Protein AF-A0A2E7MNG6-F1 (afdb_monomer)

pLDDT: mean 77.56, std 17.59, range [36.97, 96.69]

Secondary structure (DSSP, 8-state):
---PPPEEEEEEETTEEEEEEEEEEEEEETTEEEEEEEEEETTSPEEEEEEEEETTTTEEEEEEEEE-

Mean predicted aligned error: 7.6 Å

Foldseek 3Di:
DDDFDFDWDWDADPVGIKTWGWGKDWDQDPQKIWMWIWTQIPVRKIKIKIWIARPVVRDIDIDIDIDD

Solvent-accessible surface area (backbone atoms only — not comparable to full-atom values): 4138 Å² total; per-residue (Å²): 134,87,84,84,72,88,53,84,53,84,46,81,50,103,89,47,85,45,49,33,53,43,57,67,53,74,48,77,56,98,70,31,40,40,36,41,36,43,28,46,32,80,88,74,47,36,39,40,37,43,38,39,37,27,76,89,80,66,49,73,48,78,48,80,43,80,58,130

Radius of gyration: 13.57 Å; Cα contacts (8 Å, |Δi|>4): 130; chains: 1; bounding box: 41×19×33 Å

Sequence (68 aa):
MEETLEVEKVGFWNGGMVSGEGNGYWDLVDGVITIRFISVISNGMVSFEVAKFTPRTREMSLEIYKIK

Nearest PDB structures (foldseek):
  3wa2-assembly1_X  TM=6.773E-01  e=3.449E+00  Arthrobacter globiformis
  2cwt-assembly1_B  TM=6.957E-01  e=4.488E+00  Arthrobacter globiformis
  1ui7-assembly1_B  TM=6.897E-01  e=4.257E+00  Arthrobacter globiformis
  7wir-assembly1_A  TM=6.757E-01  e=4.039E+00  Arthrobacter globiformis
  5kew-assembly3_F  TM=6.314E-01  e=8.441E+00  Vibrio parahaemolyticus RIMD 2210633

Structure (mmCIF, N/CA/C/O backbone):
data_AF-A0A2E7MNG6-F1
#
_entry.id   AF-A0A2E7MNG6-F1
#
loop_
_atom_site.group_PDB
_atom_site.id
_atom_site.type_symbol
_atom_site.label_atom_id
_atom_site.label_alt_id
_atom_site.label_comp_id
_atom_site.label_asym_id
_atom_site.label_entity_id
_atom_site.label_seq_id
_atom_site.pdbx_PDB_ins_code
_atom_site.Cartn_x
_atom_site.Cartn_y
_atom_site.Cartn_z
_atom_site.occupancy
_atom_site.B_iso_or_equiv
_atom_site.auth_seq_id
_atom_site.auth_comp_id
_atom_site.auth_asym_id
_atom_site.auth_atom_id
_atom_site.pdbx_PDB_model_num
ATOM 1 N N . MET A 1 1 ? -22.064 8.284 -9.402 1.00 36.97 1 MET A N 1
ATOM 2 C CA . MET A 1 1 ? -20.920 9.048 -9.932 1.00 36.97 1 MET A CA 1
ATOM 3 C C . MET A 1 1 ? -19.726 8.614 -9.112 1.00 36.97 1 MET A C 1
ATOM 5 O O . MET A 1 1 ? -19.783 8.784 -7.903 1.00 36.97 1 MET A O 1
ATOM 9 N N . GLU A 1 2 ? -18.743 7.956 -9.720 1.00 39.81 2 GLU A N 1
ATOM 10 C CA . GLU A 1 2 ? -17.438 7.745 -9.084 1.00 39.81 2 GLU A CA 1
ATOM 11 C C . GLU A 1 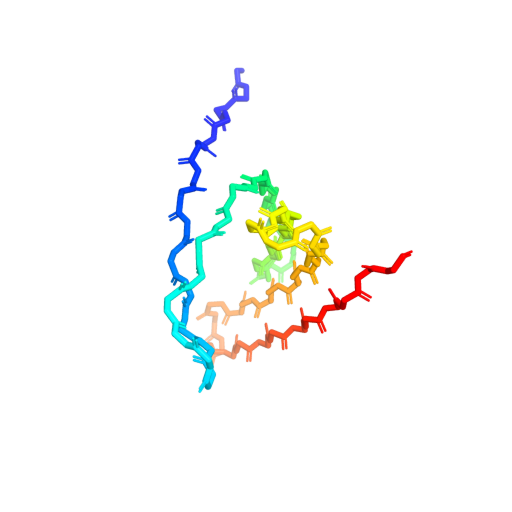2 ? -16.648 9.049 -9.232 1.00 39.81 2 GLU A C 1
ATOM 13 O O . GLU A 1 2 ? -16.465 9.530 -10.348 1.00 39.81 2 GLU A O 1
ATOM 18 N N . GLU A 1 3 ? -16.249 9.660 -8.117 1.00 39.75 3 GLU A N 1
ATOM 19 C CA . GLU A 1 3 ? -15.286 10.761 -8.131 1.00 39.75 3 GLU A CA 1
ATOM 20 C C . GLU A 1 3 ? -13.881 10.163 -8.235 1.00 39.75 3 GLU A C 1
ATOM 22 O O . GLU A 1 3 ? -13.357 9.590 -7.280 1.00 39.75 3 GLU A O 1
ATOM 27 N N . THR A 1 4 ? -13.266 10.276 -9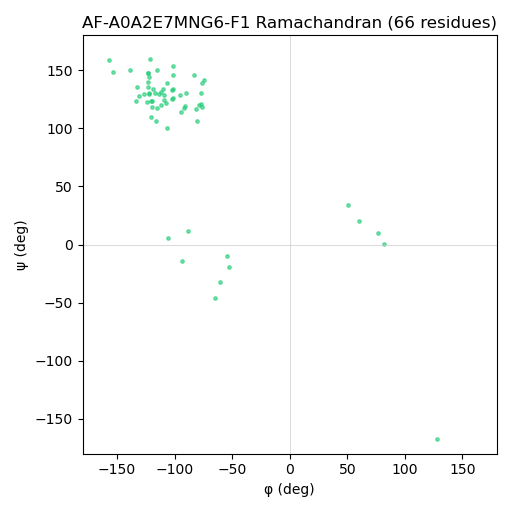.410 1.00 41.88 4 THR A N 1
ATOM 28 C CA . THR A 1 4 ? -11.827 10.056 -9.582 1.00 41.88 4 THR A CA 1
ATOM 29 C C . THR A 1 4 ? -11.073 11.266 -9.044 1.00 41.88 4 THR A C 1
ATOM 31 O O . THR A 1 4 ? -11.242 12.379 -9.539 1.00 41.88 4 THR A O 1
ATOM 34 N N . LEU A 1 5 ? -10.248 11.044 -8.022 1.00 47.28 5 LEU A N 1
ATOM 35 C CA . LEU A 1 5 ? -9.355 12.051 -7.455 1.00 47.28 5 LEU A CA 1
ATOM 36 C C . LEU A 1 5 ? -7.998 11.952 -8.169 1.00 47.28 5 LEU A C 1
ATOM 38 O O . LEU A 1 5 ? -7.337 10.918 -8.078 1.00 47.28 5 LEU A O 1
ATOM 42 N N . GLU A 1 6 ? -7.579 13.003 -8.874 1.00 52.25 6 GLU A N 1
ATOM 43 C CA . GLU A 1 6 ? -6.212 13.098 -9.403 1.00 52.25 6 GLU A CA 1
ATOM 44 C C . GLU A 1 6 ? -5.261 13.478 -8.259 1.00 52.25 6 GLU A C 1
ATOM 46 O O . GLU A 1 6 ? -5.451 14.493 -7.586 1.00 52.25 6 GLU A O 1
ATOM 51 N N . VAL A 1 7 ? -4.260 12.633 -7.995 1.00 50.06 7 VAL A N 1
ATOM 52 C CA . VAL A 1 7 ? -3.293 12.824 -6.905 1.00 50.06 7 VAL A CA 1
ATOM 53 C C . VAL A 1 7 ? -1.889 12.929 -7.494 1.00 50.06 7 VAL A C 1
ATOM 55 O O . VAL A 1 7 ? -1.381 11.972 -8.074 1.00 50.06 7 VAL A O 1
ATOM 58 N N . GLU A 1 8 ? -1.235 14.071 -7.292 1.00 52.41 8 GLU A N 1
ATOM 59 C CA . GLU A 1 8 ? 0.179 14.278 -7.623 1.00 52.41 8 GLU A CA 1
ATOM 60 C C . GLU A 1 8 ? 1.048 14.030 -6.374 1.00 52.41 8 GLU A C 1
ATOM 62 O O . GLU A 1 8 ? 0.774 14.576 -5.301 1.00 52.41 8 GLU A O 1
ATOM 67 N N . LYS A 1 9 ? 2.093 13.190 -6.477 1.00 55.09 9 LYS A N 1
ATOM 68 C CA . LYS A 1 9 ? 3.003 12.876 -5.357 1.00 55.09 9 LYS A CA 1
ATOM 69 C C . LYS A 1 9 ? 4.449 13.216 -5.710 1.00 55.09 9 LYS A C 1
ATOM 71 O O . LYS A 1 9 ? 4.994 12.752 -6.709 1.00 55.09 9 LYS A O 1
ATOM 76 N N . VAL A 1 10 ? 5.103 13.962 -4.820 1.00 52.97 10 VAL A N 1
ATOM 77 C CA . VAL A 1 10 ? 6.540 14.264 -4.893 1.00 52.97 10 VAL A CA 1
ATOM 78 C C . VAL A 1 10 ? 7.296 13.361 -3.918 1.00 52.97 10 VAL A C 1
ATOM 80 O O . VAL A 1 10 ? 6.973 13.316 -2.730 1.00 52.97 10 VAL A O 1
ATOM 83 N N . GLY A 1 11 ? 8.301 12.632 -4.413 1.00 54.78 11 GLY A N 1
ATOM 84 C CA . GLY A 1 11 ? 9.192 11.795 -3.609 1.00 54.78 11 GLY A CA 1
ATOM 85 C C . GLY A 1 11 ? 10.641 12.289 -3.641 1.00 54.78 11 GLY A C 1
ATOM 86 O O . GLY A 1 11 ? 11.108 12.857 -4.630 1.00 54.78 11 GLY A O 1
ATOM 87 N N . PHE A 1 12 ? 11.381 12.041 -2.561 1.00 49.47 12 PHE A N 1
ATOM 88 C CA . PHE A 1 12 ? 12.817 12.318 -2.479 1.00 49.47 12 PHE A CA 1
ATOM 89 C C . PHE A 1 12 ? 13.591 10.993 -2.477 1.00 49.47 12 PHE A C 1
ATOM 91 O O . PHE A 1 12 ? 13.294 10.105 -1.679 1.00 49.47 12 PHE A O 1
ATOM 98 N N . TRP A 1 13 ? 14.584 10.851 -3.358 1.00 53.12 13 TRP A N 1
ATOM 99 C CA . TRP A 1 13 ? 15.530 9.725 -3.374 1.00 53.12 13 TRP A CA 1
ATOM 100 C C . TRP A 1 13 ? 16.963 10.259 -3.228 1.0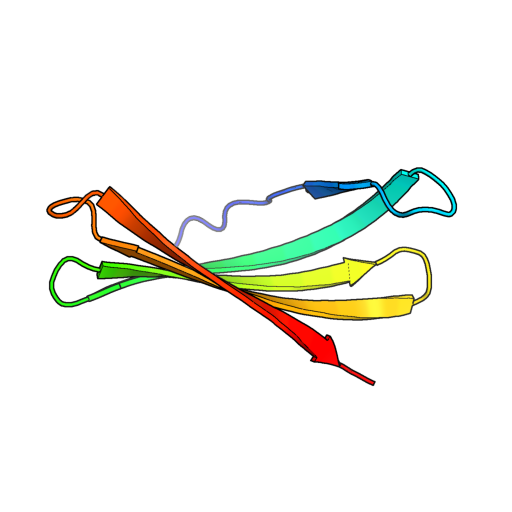0 53.12 13 TRP A C 1
ATOM 102 O O . TRP A 1 13 ? 17.230 11.416 -3.545 1.00 53.12 13 TRP A O 1
ATOM 112 N N . ASN A 1 14 ? 17.918 9.419 -2.810 1.00 52.12 14 ASN A N 1
ATOM 113 C CA . ASN A 1 14 ? 19.337 9.787 -2.621 1.00 52.12 14 ASN A CA 1
ATOM 114 C C . ASN A 1 14 ? 20.029 10.415 -3.858 1.00 52.12 14 ASN A C 1
ATOM 116 O O . ASN A 1 14 ? 21.145 10.908 -3.743 1.00 52.12 14 ASN A O 1
ATOM 120 N N . GLY A 1 15 ? 19.393 10.389 -5.033 1.00 60.38 15 GLY A N 1
ATOM 121 C CA . GLY A 1 15 ? 19.871 10.986 -6.286 1.00 60.38 15 GLY A CA 1
ATOM 122 C C . GLY A 1 15 ? 19.156 12.276 -6.709 1.00 60.38 15 GLY A C 1
ATOM 123 O O . GLY A 1 15 ? 19.413 12.749 -7.810 1.00 60.38 15 GLY A O 1
ATOM 124 N N . GLY A 1 16 ? 18.256 12.826 -5.883 1.00 62.66 16 GLY A N 1
ATOM 125 C CA . GLY A 1 16 ? 17.509 14.056 -6.174 1.00 62.66 16 GLY A CA 1
ATOM 126 C C . GLY A 1 16 ? 15.989 13.921 -6.024 1.00 62.66 16 GLY A C 1
ATOM 127 O O . GLY A 1 16 ? 15.476 12.954 -5.455 1.00 62.66 16 GLY A O 1
ATOM 128 N N . MET A 1 17 ? 15.264 14.924 -6.525 1.00 61.66 17 MET A N 1
ATOM 129 C CA . MET A 1 17 ? 13.798 14.933 -6.549 1.00 61.66 17 MET A CA 1
ATOM 130 C C . MET A 1 17 ? 13.293 14.035 -7.680 1.00 61.66 17 MET A C 1
ATOM 132 O O . MET A 1 17 ? 13.745 14.161 -8.818 1.00 61.66 17 MET A O 1
ATOM 136 N N . VAL A 1 18 ? 12.351 13.146 -7.370 1.00 64.25 18 VAL A N 1
ATOM 137 C CA . VAL A 1 18 ? 11.682 12.300 -8.363 1.00 64.25 18 VAL A CA 1
ATOM 138 C C . VAL A 1 18 ? 10.182 12.525 -8.239 1.00 64.25 18 VAL A C 1
ATOM 140 O O . VAL A 1 18 ? 9.605 12.359 -7.165 1.00 64.25 18 VAL A O 1
ATOM 143 N N . SER A 1 19 ? 9.557 12.933 -9.338 1.00 67.88 19 SER A N 1
ATOM 144 C CA . SER A 1 19 ? 8.106 13.029 -9.459 1.00 67.88 19 SER A CA 1
ATOM 145 C C . SER A 1 19 ? 7.569 11.832 -10.235 1.00 67.88 19 SER A C 1
ATOM 147 O O . SER A 1 19 ? 8.276 11.200 -11.033 1.00 67.88 19 SER A O 1
ATOM 149 N N . GLY A 1 20 ? 6.315 11.502 -9.968 1.00 66.12 20 G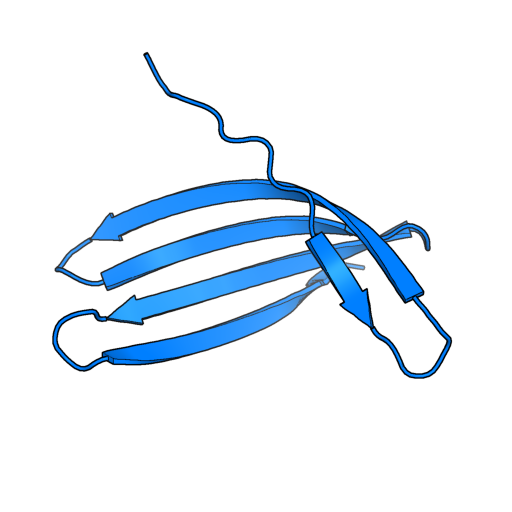LY A N 1
ATOM 150 C CA . GLY A 1 20 ? 5.582 10.498 -10.711 1.00 66.12 20 GLY A CA 1
ATOM 151 C C . GLY A 1 20 ? 4.095 10.785 -10.637 1.00 66.12 20 GLY A C 1
ATOM 152 O O . GLY A 1 20 ? 3.602 11.311 -9.640 1.00 66.12 20 GLY A O 1
ATOM 153 N N . GLU A 1 21 ? 3.397 10.425 -11.700 1.00 72.06 21 GLU A N 1
ATOM 154 C CA . GLU A 1 21 ? 1.944 10.488 -11.763 1.00 72.06 21 GLU A CA 1
ATOM 155 C C . GLU A 1 21 ? 1.389 9.088 -11.545 1.00 72.06 21 GLU A C 1
ATOM 157 O O . GLU A 1 21 ? 2.011 8.080 -11.908 1.00 72.06 21 GLU A O 1
ATOM 162 N N . GLY A 1 22 ? 0.231 9.007 -10.903 1.00 71.56 22 GLY A N 1
ATOM 163 C CA . GLY A 1 22 ? -0.356 7.728 -10.569 1.00 71.56 22 GLY A CA 1
ATOM 164 C C . GLY A 1 22 ? -1.851 7.793 -10.364 1.00 71.56 22 GLY A C 1
ATOM 165 O O . GLY A 1 22 ? -2.415 8.840 -10.066 1.00 71.56 22 GLY A O 1
ATOM 166 N N . ASN A 1 23 ? -2.477 6.631 -10.499 1.00 79.31 23 ASN A N 1
ATOM 167 C CA . ASN A 1 23 ? -3.880 6.448 -10.171 1.00 79.31 23 ASN A CA 1
ATOM 168 C C . ASN A 1 23 ? -3.983 5.649 -8.877 1.00 79.31 23 ASN A C 1
ATOM 170 O O . ASN A 1 23 ? -3.219 4.702 -8.645 1.00 79.31 23 ASN A O 1
ATOM 174 N N . GLY A 1 24 ? -4.921 6.061 -8.032 1.00 83.69 24 GLY A N 1
ATOM 175 C CA . GLY A 1 24 ? -5.178 5.449 -6.743 1.00 83.69 24 GLY A CA 1
ATOM 176 C C . GLY A 1 24 ? -6.612 4.971 -6.621 1.00 83.69 24 GLY A C 1
ATOM 177 O O . GLY A 1 24 ? -7.533 5.635 -7.088 1.00 83.69 24 GLY A O 1
ATOM 178 N N . TYR A 1 25 ? -6.792 3.852 -5.931 1.00 87.38 25 TYR A N 1
ATOM 179 C CA . TYR A 1 25 ? -8.097 3.388 -5.477 1.00 87.38 25 TYR A CA 1
ATOM 180 C C . TYR A 1 25 ? -8.049 3.213 -3.969 1.00 87.38 25 TYR A C 1
ATOM 182 O O . TYR A 1 25 ? -7.061 2.707 -3.426 1.00 87.38 25 TYR A O 1
ATOM 190 N N . TRP A 1 26 ? -9.120 3.609 -3.293 1.00 87.88 26 TRP A N 1
ATOM 191 C CA . TRP A 1 26 ? -9.275 3.392 -1.866 1.00 87.88 26 TRP A CA 1
ATOM 192 C C . TRP A 1 26 ? -10.555 2.616 -1.596 1.00 87.88 26 TRP A C 1
ATOM 194 O O . TRP A 1 26 ? -11.543 2.763 -2.305 1.00 87.88 26 TRP A O 1
ATOM 204 N N . ASP A 1 27 ? -10.507 1.798 -0.554 1.00 90.94 27 ASP A N 1
ATOM 205 C CA . ASP A 1 27 ? -11.653 1.058 -0.051 1.00 90.94 27 ASP A CA 1
ATOM 206 C C . ASP A 1 27 ? -11.654 1.081 1.475 1.00 90.94 27 ASP A C 1
ATOM 208 O O . ASP A 1 27 ? -10.596 1.110 2.113 1.00 90.94 27 ASP A O 1
ATOM 212 N N . LEU A 1 28 ? -12.850 1.028 2.060 1.00 91.81 28 LEU A N 1
ATOM 213 C CA . LEU A 1 28 ? -13.057 0.868 3.497 1.00 91.81 28 LEU A CA 1
ATOM 214 C C . LEU A 1 28 ? -13.769 -0.461 3.752 1.00 91.81 28 LEU A C 1
ATOM 216 O O . LEU A 1 28 ? -14.969 -0.582 3.519 1.00 91.81 28 LEU A O 1
ATOM 220 N N . VAL A 1 29 ? -13.031 -1.444 4.267 1.00 89.06 29 VAL A N 1
ATOM 221 C CA . VAL A 1 29 ? -13.556 -2.781 4.583 1.00 89.06 29 VAL A CA 1
ATOM 222 C C . VAL A 1 29 ? -13.228 -3.104 6.033 1.00 89.06 29 VAL A C 1
ATOM 224 O O . VAL A 1 29 ? -12.094 -2.916 6.467 1.00 89.06 29 VAL A O 1
ATOM 227 N N . ASP A 1 30 ? -14.230 -3.530 6.804 1.00 92.88 30 ASP A N 1
ATOM 228 C CA . ASP A 1 30 ? -14.101 -3.896 8.225 1.00 92.88 30 ASP A CA 1
ATOM 229 C C . ASP A 1 30 ? -13.394 -2.839 9.098 1.00 92.88 30 ASP A C 1
ATOM 231 O O . ASP A 1 30 ? -12.689 -3.144 10.059 1.00 92.88 30 ASP A O 1
ATOM 235 N N . GLY A 1 31 ? -13.590 -1.556 8.772 1.00 92.31 31 GLY A N 1
ATOM 236 C CA . GLY A 1 31 ? -12.974 -0.441 9.496 1.00 92.31 31 GLY A CA 1
ATOM 237 C C . GLY A 1 31 ? -11.493 -0.212 9.176 1.00 92.31 31 GLY A C 1
ATOM 238 O O . GLY A 1 31 ? -10.854 0.587 9.859 1.00 92.31 31 GLY A O 1
ATOM 239 N N . VAL A 1 32 ? -10.955 -0.875 8.151 1.00 95.69 32 VAL A N 1
ATOM 240 C CA . VAL A 1 32 ? -9.600 -0.670 7.630 1.00 95.69 32 VAL A CA 1
ATOM 241 C C . VAL A 1 32 ? -9.685 0.055 6.292 1.00 95.69 32 VAL A C 1
ATOM 243 O O . VAL A 1 32 ? -10.298 -0.430 5.340 1.00 95.69 32 VAL A O 1
ATOM 246 N N . ILE A 1 33 ? -9.047 1.220 6.212 1.00 95.00 33 ILE A N 1
ATOM 247 C CA . ILE A 1 33 ? -8.868 1.962 4.965 1.00 95.00 33 ILE A CA 1
ATOM 248 C C . ILE A 1 33 ? -7.685 1.335 4.233 1.00 95.00 33 ILE A C 1
ATOM 250 O O . ILE A 1 33 ? -6.564 1.359 4.738 1.00 95.00 33 ILE A O 1
ATOM 254 N N . THR A 1 34 ? -7.925 0.772 3.053 1.00 94.06 34 THR A N 1
ATOM 255 C CA . THR A 1 34 ? -6.869 0.262 2.173 1.00 94.06 34 THR A CA 1
ATOM 256 C C . THR A 1 34 ? -6.757 1.166 0.962 1.00 94.06 34 THR A C 1
ATOM 258 O O . THR A 1 34 ? -7.736 1.350 0.246 1.00 94.06 34 THR A O 1
ATOM 261 N N . ILE A 1 35 ? -5.563 1.689 0.708 1.00 91.75 35 ILE A N 1
ATOM 262 C CA . ILE A 1 35 ? -5.275 2.519 -0.456 1.00 91.75 35 ILE A CA 1
ATOM 263 C C . ILE A 1 35 ? -4.233 1.817 -1.317 1.00 91.75 35 ILE A C 1
ATOM 265 O O . ILE A 1 35 ? -3.211 1.353 -0.811 1.00 91.75 35 ILE A O 1
ATOM 269 N N . ARG A 1 36 ? -4.506 1.716 -2.616 1.00 90.50 36 ARG A N 1
ATOM 270 C CA . ARG A 1 36 ? -3.612 1.123 -3.613 1.00 90.50 36 ARG A CA 1
ATOM 271 C C . ARG A 1 36 ? -3.272 2.179 -4.644 1.00 90.50 36 ARG A C 1
ATOM 273 O O . ARG A 1 36 ? -4.186 2.715 -5.263 1.00 90.50 36 ARG A O 1
ATOM 280 N N . PHE A 1 37 ? -1.987 2.441 -4.841 1.00 88.00 37 PHE A N 1
ATOM 281 C CA . PHE A 1 37 ? -1.503 3.403 -5.826 1.00 88.00 37 PHE A CA 1
ATOM 282 C C . PHE A 1 37 ? -0.547 2.738 -6.800 1.00 88.00 37 PHE A C 1
ATOM 284 O O . PHE A 1 37 ? 0.349 2.003 -6.389 1.00 88.00 37 PHE A O 1
ATOM 291 N N . ILE A 1 38 ? -0.717 3.033 -8.085 1.00 87.44 38 ILE A N 1
ATOM 292 C CA . ILE A 1 38 ? 0.273 2.730 -9.116 1.00 87.44 38 ILE A CA 1
ATOM 293 C C . ILE A 1 38 ? 0.825 4.062 -9.602 1.00 87.44 38 ILE A C 1
ATOM 295 O O . ILE A 1 38 ? 0.062 4.876 -10.115 1.00 87.44 38 ILE A O 1
ATOM 299 N N . SER A 1 39 ? 2.133 4.267 -9.465 1.00 84.31 39 SER A N 1
ATOM 300 C CA . SER A 1 39 ? 2.820 5.469 -9.940 1.00 84.31 39 SER A CA 1
ATOM 301 C C . SER A 1 39 ? 3.866 5.118 -10.986 1.00 84.31 39 SER A C 1
ATOM 303 O O . SER A 1 39 ? 4.675 4.210 -10.780 1.00 84.31 39 SER A O 1
ATOM 305 N N . VAL A 1 40 ? 3.888 5.875 -12.080 1.00 84.38 40 VAL A N 1
ATOM 306 C CA . VAL A 1 40 ? 4.986 5.862 -13.048 1.00 84.38 40 VAL A CA 1
ATOM 307 C C . VAL A 1 40 ? 5.944 6.981 -12.667 1.00 84.38 40 VAL A C 1
ATOM 309 O O . VAL A 1 40 ? 5.600 8.159 -12.700 1.00 84.38 40 VAL A O 1
ATOM 312 N N . ILE A 1 41 ? 7.148 6.605 -12.261 1.00 81.06 41 ILE A N 1
ATOM 313 C CA . ILE A 1 41 ? 8.203 7.534 -11.868 1.00 81.06 41 ILE A CA 1
ATOM 314 C C . ILE A 1 41 ? 8.916 8.017 -13.133 1.00 81.06 41 ILE A C 1
ATOM 316 O O . ILE A 1 41 ? 9.101 7.247 -14.075 1.00 81.06 41 ILE A O 1
ATOM 320 N N . SER A 1 42 ? 9.365 9.275 -13.147 1.00 75.62 42 SER A N 1
ATOM 321 C CA . SER A 1 42 ? 10.000 9.928 -14.307 1.00 75.62 42 SER A CA 1
ATOM 322 C C . SER A 1 42 ? 11.188 9.177 -14.931 1.00 75.62 42 SER A C 1
ATOM 324 O O . SER A 1 42 ? 11.523 9.402 -16.090 1.00 75.62 42 SER A O 1
ATOM 326 N N . ASN A 1 43 ? 11.812 8.252 -14.198 1.00 75.69 43 ASN A N 1
ATOM 327 C CA . ASN A 1 43 ? 12.875 7.379 -14.701 1.00 75.69 43 ASN A CA 1
ATOM 328 C C . ASN A 1 43 ? 12.368 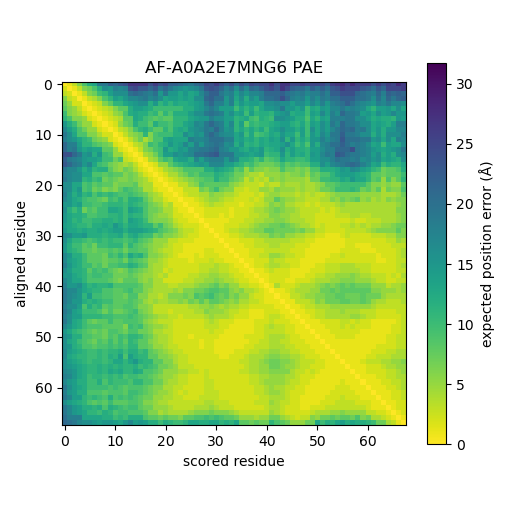6.062 -15.334 1.00 75.69 43 ASN A C 1
ATOM 330 O O . ASN A 1 43 ? 13.161 5.148 -15.554 1.00 75.69 43 ASN A O 1
ATOM 334 N N . GLY A 1 44 ? 11.062 5.943 -15.585 1.00 80.31 44 GLY A N 1
ATOM 335 C CA . GLY A 1 44 ? 10.411 4.772 -16.177 1.00 80.31 4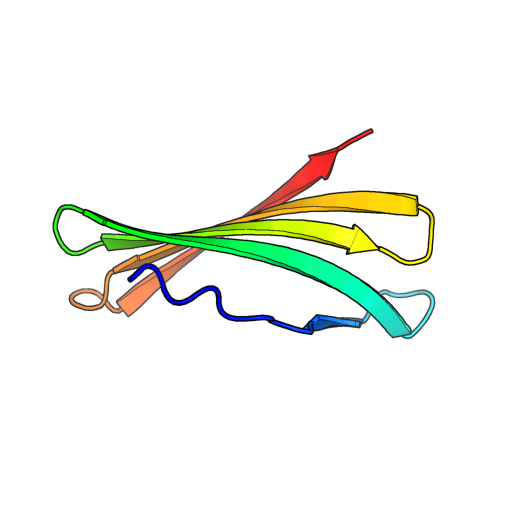4 GLY A CA 1
ATOM 336 C C . GLY A 1 44 ? 10.102 3.638 -15.195 1.00 80.31 44 GLY A C 1
ATOM 337 O O . GLY A 1 44 ? 9.562 2.616 -15.608 1.00 80.31 44 GLY A O 1
ATOM 338 N N . MET A 1 45 ? 10.426 3.776 -13.903 1.00 83.44 45 MET A N 1
ATOM 339 C CA . MET A 1 45 ? 10.049 2.77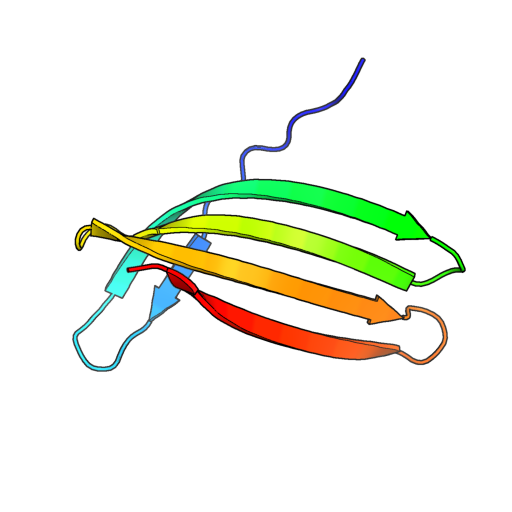0 -12.906 1.00 83.44 45 MET A CA 1
ATOM 340 C C . MET A 1 45 ? 8.559 2.847 -12.584 1.00 83.44 45 MET A C 1
ATOM 342 O O . MET A 1 45 ? 8.017 3.935 -12.404 1.00 83.44 45 MET A O 1
ATOM 346 N N . VAL A 1 46 ? 7.931 1.690 -12.392 1.00 86.06 46 VAL A N 1
ATOM 347 C CA . VAL A 1 46 ? 6.571 1.607 -11.858 1.00 86.06 46 VAL A CA 1
ATOM 348 C C . VAL A 1 46 ? 6.634 1.208 -10.384 1.00 86.06 46 VAL A C 1
ATOM 350 O O . VAL A 1 46 ? 7.243 0.197 -10.021 1.00 86.06 46 VAL A O 1
ATOM 353 N N . SER A 1 47 ? 6.018 2.024 -9.533 1.00 84.25 47 SER A N 1
ATOM 354 C CA . SER A 1 47 ? 5.817 1.752 -8.110 1.00 84.25 47 SER A CA 1
ATOM 355 C C . SER A 1 47 ? 4.381 1.305 -7.884 1.00 84.25 47 SER A C 1
ATOM 357 O O . SER A 1 47 ? 3.456 1.946 -8.382 1.00 84.25 47 SER A O 1
ATOM 359 N N . PHE A 1 48 ? 4.195 0.231 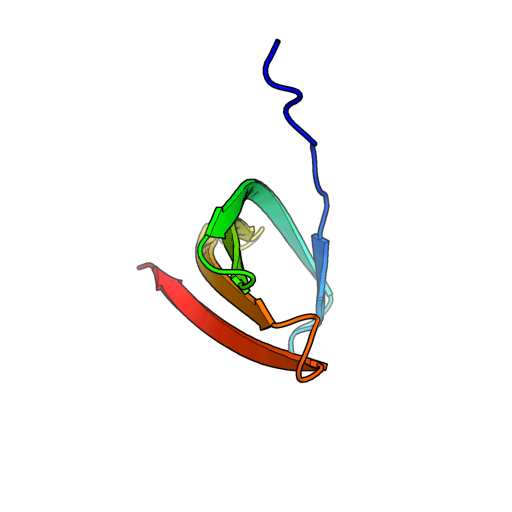-7.124 1.00 88.75 48 PHE A N 1
ATOM 360 C CA . PHE A 1 48 ? 2.899 -0.149 -6.581 1.00 88.75 48 PHE A CA 1
ATOM 361 C C . PHE A 1 48 ? 2.947 -0.048 -5.062 1.00 88.75 48 PHE A C 1
ATOM 363 O O . PHE A 1 48 ? 3.726 -0.738 -4.408 1.00 88.75 48 PHE A O 1
ATOM 370 N N . GLU A 1 49 ? 2.128 0.831 -4.502 1.00 89.00 49 GLU A N 1
ATOM 371 C CA . GLU A 1 49 ? 2.062 1.089 -3.069 1.00 89.00 49 GLU A CA 1
ATOM 372 C C . GLU A 1 49 ? 0.738 0.561 -2.517 1.00 89.00 49 GLU A C 1
ATOM 374 O O . GLU A 1 49 ? -0.329 0.827 -3.074 1.00 89.00 49 GLU A O 1
ATOM 379 N N . VAL A 1 50 ? 0.800 -0.158 -1.398 1.00 91.44 50 VAL A N 1
ATOM 380 C CA . VAL A 1 50 ? -0.374 -0.579 -0.630 1.00 91.44 50 VAL A CA 1
ATOM 381 C C . VAL A 1 50 ? -0.256 0.000 0.770 1.00 91.44 50 VAL A C 1
ATOM 383 O O . VAL A 1 50 ? 0.587 -0.423 1.560 1.00 91.44 50 VAL A O 1
ATOM 386 N N . ALA A 1 51 ? -1.110 0.970 1.081 1.00 92.31 51 ALA A N 1
ATOM 387 C CA . ALA A 1 51 ? -1.244 1.531 2.416 1.00 92.31 51 ALA A CA 1
ATOM 388 C C . ALA A 1 51 ? -2.479 0.941 3.097 1.00 92.31 51 ALA A C 1
ATOM 390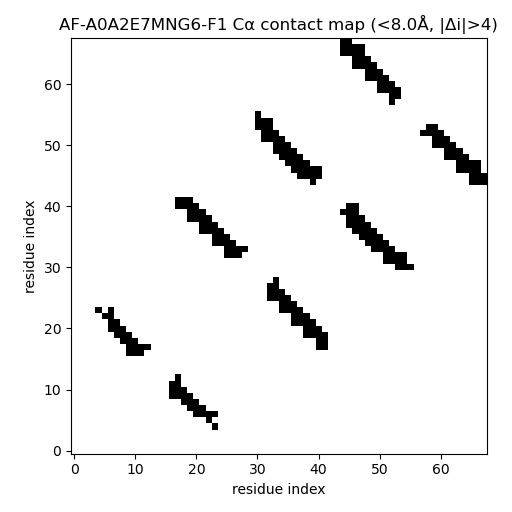 O O . ALA A 1 51 ? -3.556 0.888 2.503 1.00 92.31 51 ALA A O 1
ATOM 391 N N . LYS A 1 52 ? -2.343 0.523 4.354 1.00 94.69 52 LYS A N 1
ATOM 392 C CA . LYS A 1 52 ? -3.475 0.142 5.203 1.00 94.69 52 LYS A CA 1
ATOM 393 C C . LYS A 1 52 ? -3.465 1.007 6.445 1.00 94.69 52 LYS A C 1
ATOM 395 O O . LYS A 1 52 ? -2.431 1.133 7.095 1.00 94.69 52 LYS A O 1
ATOM 400 N N . PHE A 1 53 ? -4.607 1.589 6.771 1.00 95.31 53 PHE A N 1
ATOM 401 C CA . PHE A 1 53 ? -4.786 2.410 7.957 1.00 95.31 53 PHE A CA 1
ATOM 402 C C . PHE A 1 53 ? -6.029 1.967 8.719 1.00 95.31 53 PHE A C 1
ATOM 404 O O . PHE A 1 53 ? -7.119 1.891 8.154 1.00 95.31 53 PHE A O 1
ATOM 411 N N . THR A 1 54 ? -5.870 1.711 10.014 1.00 96.50 54 THR A N 1
ATOM 412 C CA . THR A 1 54 ? -6.966 1.343 10.915 1.00 96.50 54 THR A CA 1
ATOM 413 C C . THR A 1 54 ? -7.268 2.536 11.827 1.00 96.50 54 THR A C 1
ATOM 415 O O . THR A 1 54 ? -6.571 2.720 12.825 1.00 96.50 54 THR A O 1
ATOM 418 N N . PRO A 1 55 ? -8.309 3.356 11.572 1.00 93.38 55 PRO A N 1
ATOM 419 C CA . PRO A 1 55 ? -8.543 4.591 12.329 1.00 93.38 55 PRO A CA 1
ATOM 420 C C . PRO A 1 55 ? -8.763 4.368 13.828 1.00 93.38 55 PRO A C 1
ATOM 422 O O . PRO A 1 55 ? -8.382 5.202 14.648 1.00 93.38 55 PRO A O 1
ATOM 425 N N . ARG A 1 56 ? -9.361 3.225 14.191 1.00 96.00 56 ARG A N 1
ATOM 426 C CA . ARG A 1 56 ? -9.648 2.864 15.585 1.00 96.00 56 ARG A CA 1
ATOM 427 C C . ARG A 1 56 ? -8.371 2.670 16.405 1.00 96.00 56 ARG A C 1
ATOM 429 O O . ARG A 1 56 ? -8.307 3.162 17.526 1.00 96.00 56 ARG A O 1
ATOM 436 N N . THR A 1 57 ? -7.388 1.950 15.864 1.00 96.69 57 THR A N 1
ATOM 437 C CA . THR A 1 57 ? -6.109 1.671 16.543 1.00 96.69 57 THR A CA 1
ATOM 438 C C . THR A 1 57 ? -5.028 2.690 16.190 1.00 96.69 57 THR A C 1
ATOM 440 O O . THR A 1 57 ? -4.031 2.790 16.897 1.00 96.69 57 THR A O 1
ATOM 443 N N . ARG A 1 58 ? -5.246 3.487 15.135 1.00 95.31 58 ARG A N 1
ATOM 444 C CA . ARG A 1 58 ? -4.272 4.394 14.504 1.00 95.31 58 ARG A CA 1
ATOM 445 C C . ARG A 1 58 ? -3.040 3.677 13.951 1.00 95.31 58 ARG A C 1
ATOM 447 O O . ARG A 1 58 ? -2.010 4.306 13.727 1.00 95.31 58 ARG A O 1
ATOM 454 N N . GLU A 1 59 ? -3.144 2.375 13.718 1.00 96.06 59 GLU A N 1
ATOM 455 C CA . GLU A 1 59 ? -2.083 1.601 13.089 1.00 96.06 59 GLU A CA 1
ATOM 456 C C . GLU A 1 59 ? -2.059 1.873 11.588 1.00 96.06 59 GLU A C 1
ATOM 458 O O . GLU A 1 59 ? -3.105 1.956 10.937 1.00 96.06 59 GLU A O 1
ATOM 463 N N . MET A 1 60 ? -0.850 1.993 11.046 1.00 94.31 60 MET A N 1
ATOM 464 C CA . MET A 1 60 ? -0.611 2.174 9.624 1.00 94.31 60 MET A CA 1
ATOM 465 C C . MET A 1 60 ? 0.475 1.209 9.165 1.00 94.31 60 MET A C 1
ATOM 467 O O . MET A 1 60 ? 1.519 1.093 9.808 1.00 94.31 60 MET A O 1
ATOM 471 N N . SER A 1 61 ? 0.250 0.559 8.028 1.00 94.62 61 SER A N 1
ATOM 472 C CA . SER A 1 61 ? 1.289 -0.148 7.288 1.00 94.62 61 SER A CA 1
ATOM 473 C C . SER A 1 61 ? 1.380 0.396 5.869 1.00 94.62 61 SER A C 1
ATOM 475 O O . SER A 1 61 ? 0.386 0.822 5.278 1.00 94.62 61 SER A O 1
ATOM 477 N N . LEU A 1 62 ? 2.594 0.388 5.330 1.00 91.94 62 LEU A N 1
ATOM 478 C CA . LEU A 1 62 ? 2.877 0.751 3.952 1.00 91.94 62 LEU A CA 1
ATOM 479 C C . LEU A 1 62 ? 3.802 -0.305 3.363 1.00 91.94 62 LEU A C 1
ATOM 481 O O . LEU A 1 62 ? 4.889 -0.551 3.883 1.00 91.94 62 LEU A O 1
ATOM 485 N N . GLU A 1 63 ? 3.365 -0.904 2.268 1.00 90.38 63 GLU A N 1
ATOM 486 C CA . GLU A 1 63 ? 4.155 -1.825 1.466 1.00 90.38 63 GLU A CA 1
ATOM 487 C C . GLU A 1 63 ? 4.401 -1.176 0.106 1.00 90.38 63 GLU A C 1
ATOM 489 O O . GLU A 1 63 ? 3.467 -0.690 -0.531 1.00 90.38 63 GLU A O 1
ATOM 494 N N . ILE A 1 64 ? 5.662 -1.144 -0.327 1.00 86.62 64 ILE A N 1
ATOM 495 C CA . ILE A 1 64 ? 6.060 -0.557 -1.608 1.00 86.62 64 ILE A CA 1
ATOM 496 C C . ILE A 1 64 ? 6.721 -1.639 -2.448 1.00 86.62 64 ILE A C 1
ATOM 498 O O . ILE A 1 64 ? 7.721 -2.239 -2.050 1.00 86.62 64 ILE A O 1
ATOM 502 N N . TYR A 1 65 ? 6.175 -1.850 -3.636 1.00 85.19 65 TYR A N 1
ATOM 503 C CA . TYR A 1 65 ? 6.645 -2.812 -4.612 1.00 85.19 65 TYR A CA 1
ATOM 504 C C . TYR A 1 65 ? 7.216 -2.073 -5.816 1.00 85.19 65 TYR A C 1
ATOM 506 O O . TYR A 1 65 ? 6.577 -1.191 -6.387 1.00 85.19 65 TYR A O 1
ATOM 514 N N . LYS A 1 66 ? 8.418 -2.466 -6.239 1.00 83.38 66 LYS A N 1
ATOM 515 C CA . LYS A 1 66 ? 8.972 -2.048 -7.527 1.00 83.38 66 LYS A CA 1
ATOM 516 C C . LYS A 1 66 ? 8.584 -3.077 -8.579 1.00 83.38 66 LYS A C 1
ATOM 518 O O . LYS A 1 66 ? 8.996 -4.232 -8.478 1.00 83.38 66 LYS A O 1
ATOM 523 N N . ILE A 1 67 ? 7.844 -2.648 -9.591 1.00 77.12 67 ILE A N 1
ATOM 524 C CA . ILE A 1 67 ? 7.503 -3.484 -10.741 1.00 77.12 67 ILE A CA 1
ATOM 525 C C . ILE A 1 67 ? 8.598 -3.284 -11.802 1.00 77.12 67 ILE A C 1
ATOM 527 O O . ILE A 1 67 ? 9.011 -2.151 -12.066 1.00 77.12 67 ILE A O 1
ATOM 531 N N . LYS A 1 68 ? 9.137 -4.390 -12.328 1.00 67.50 68 LYS A N 1
ATOM 532 C CA . LYS A 1 68 ? 10.139 -4.416 -13.405 1.00 67.50 68 LYS A CA 1
ATOM 533 C C . LYS A 1 68 ? 9.503 -4.860 -14.709 1.00 67.50 68 LYS A C 1
ATOM 535 O O . LYS A 1 68 ? 8.639 -5.760 -14.635 1.00 67.50 68 LYS A O 1
#